Protein AF-A0A424RYV4-F1 (afdb_monomer_lite)

pLDDT: mean 92.07, std 5.44, range [54.31, 96.19]

Radius of gyration: 11.08 Å; chains: 1; bounding box: 26×23×26 Å

Sequence (75 aa):
MSNHKKMVIEIIRKNLKLKRITDLNLKVGSIPIWDSMMQVKIFFELKTKFNKINIKNAANVRSIKDWVELVDRIY

Structure (mmCIF, N/CA/C/O backbone):
data_AF-A0A424RYV4-F1
#
_entry.id   AF-A0A424RYV4-F1
#
loop_
_atom_site.group_PDB
_atom_site.id
_atom_site.type_symbol
_atom_site.label_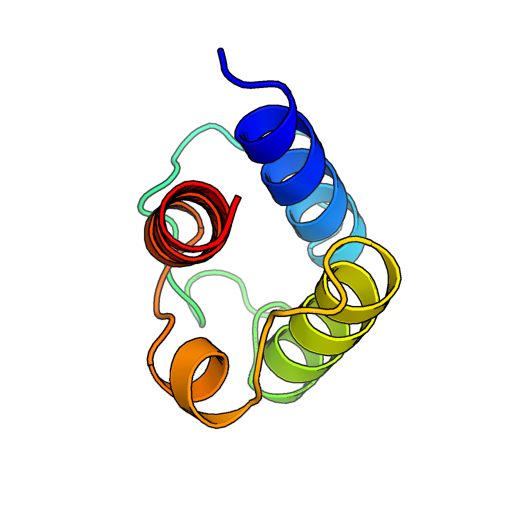atom_id
_atom_site.label_alt_id
_atom_site.label_comp_id
_atom_site.label_asym_id
_atom_site.label_entity_id
_atom_site.label_seq_id
_atom_site.pdbx_PDB_ins_code
_atom_site.Cartn_x
_atom_site.Cartn_y
_atom_site.Cartn_z
_atom_site.occupancy
_atom_site.B_iso_or_equiv
_atom_site.auth_seq_id
_atom_site.auth_comp_id
_atom_site.auth_asym_id
_atom_site.auth_atom_id
_atom_site.pdbx_PDB_model_num
ATOM 1 N N . MET A 1 1 ? -15.877 8.189 -5.476 1.00 54.31 1 MET A N 1
ATOM 2 C CA . MET A 1 1 ? -14.660 7.466 -5.023 1.00 54.31 1 MET A CA 1
ATOM 3 C C . MET A 1 1 ? -14.650 7.491 -3.506 1.00 54.31 1 MET A C 1
ATOM 5 O O . MET A 1 1 ? -14.697 8.598 -2.981 1.00 54.31 1 MET A O 1
ATOM 9 N N . SER A 1 2 ? -14.623 6.332 -2.832 1.00 75.44 2 SER A N 1
ATOM 10 C CA . SER A 1 2 ? -14.514 6.272 -1.364 1.00 75.44 2 SER A CA 1
ATOM 11 C C . SER A 1 2 ? -13.276 7.049 -0.896 1.00 75.44 2 SER A C 1
ATOM 13 O O . SER A 1 2 ? -12.258 7.090 -1.601 1.00 75.44 2 SER A O 1
ATOM 15 N N . ASN A 1 3 ? -13.359 7.706 0.266 1.00 86.62 3 ASN A N 1
ATOM 16 C CA . ASN A 1 3 ? -12.205 8.407 0.843 1.00 86.62 3 ASN A CA 1
ATOM 17 C C . ASN A 1 3 ? -11.034 7.436 1.064 1.00 86.62 3 ASN A C 1
ATOM 19 O O . ASN A 1 3 ? -9.893 7.780 0.759 1.00 86.62 3 ASN A O 1
ATOM 23 N N . HIS A 1 4 ? -11.328 6.197 1.469 1.00 90.56 4 HIS A N 1
ATOM 24 C CA . HIS A 1 4 ? -10.344 5.133 1.678 1.00 90.56 4 HIS A CA 1
ATOM 25 C C . HIS A 1 4 ? -9.533 4.835 0.413 1.00 90.56 4 HIS A C 1
ATOM 27 O O . HIS A 1 4 ? -8.303 4.896 0.444 1.00 90.56 4 HIS A O 1
ATOM 33 N N . LYS A 1 5 ? -10.198 4.640 -0.734 1.00 92.38 5 LYS A N 1
ATOM 34 C CA . LYS A 1 5 ? -9.526 4.407 -2.019 1.00 92.38 5 LYS A CA 1
ATOM 35 C C . LYS A 1 5 ? -8.535 5.515 -2.371 1.00 92.38 5 LYS A C 1
ATOM 37 O O . LYS A 1 5 ? -7.422 5.224 -2.805 1.00 92.38 5 LYS A O 1
ATOM 42 N N . LYS A 1 6 ? -8.926 6.784 -2.202 1.00 93.12 6 LYS A N 1
ATOM 43 C CA . LYS A 1 6 ? -8.040 7.924 -2.498 1.00 93.12 6 LYS A CA 1
ATOM 44 C C . LYS A 1 6 ? -6.794 7.899 -1.611 1.00 93.12 6 LYS A C 1
ATOM 46 O O . LYS A 1 6 ? -5.693 8.062 -2.127 1.00 93.12 6 LYS A O 1
ATOM 51 N N . MET A 1 7 ? -6.965 7.639 -0.314 1.00 94.56 7 MET A N 1
ATOM 52 C CA . MET A 1 7 ? -5.861 7.586 0.651 1.00 94.56 7 MET A CA 1
ATOM 53 C C . MET A 1 7 ? -4.896 6.434 0.360 1.00 94.56 7 MET A C 1
ATOM 55 O O . MET A 1 7 ? -3.685 6.642 0.344 1.00 94.56 7 MET A O 1
ATOM 59 N N . VAL A 1 8 ? -5.418 5.239 0.069 1.00 95.25 8 VAL A N 1
ATOM 60 C CA . VAL A 1 8 ? -4.604 4.067 -0.292 1.00 95.25 8 VAL A CA 1
ATOM 61 C C . VAL A 1 8 ? -3.764 4.351 -1.537 1.00 95.25 8 VAL A C 1
ATOM 63 O O . VAL A 1 8 ? -2.547 4.169 -1.524 1.00 95.25 8 VAL A O 1
ATOM 66 N N . ILE A 1 9 ? -4.399 4.866 -2.595 1.00 95.25 9 ILE A N 1
ATOM 67 C CA . ILE A 1 9 ? -3.714 5.235 -3.840 1.00 95.25 9 ILE A CA 1
ATOM 68 C C . ILE A 1 9 ? -2.633 6.284 -3.572 1.00 95.25 9 ILE A C 1
ATOM 70 O O . ILE A 1 9 ? -1.546 6.195 -4.134 1.00 95.25 9 ILE A O 1
ATOM 74 N N . GLU A 1 10 ? -2.900 7.272 -2.720 1.00 95.81 10 GLU A N 1
ATOM 75 C CA . GLU A 1 10 ? -1.931 8.318 -2.408 1.00 95.81 10 GLU A CA 1
ATOM 76 C C . GLU A 1 10 ? -0.696 7.773 -1.674 1.00 95.81 10 GLU A C 1
ATOM 78 O O . GLU A 1 10 ? 0.427 8.125 -2.042 1.00 95.81 10 GLU A O 1
ATOM 83 N N . ILE A 1 11 ? -0.889 6.896 -0.685 1.00 95.88 11 ILE A N 1
ATOM 84 C CA . ILE A 1 11 ? 0.201 6.254 0.068 1.00 95.88 11 ILE A CA 1
ATOM 85 C C . ILE A 1 11 ? 1.064 5.407 -0.867 1.00 95.88 11 ILE A C 1
ATOM 87 O O . ILE A 1 11 ? 2.288 5.557 -0.893 1.00 95.88 11 ILE A O 1
ATOM 91 N N . ILE A 1 12 ? 0.435 4.572 -1.697 1.00 95.19 12 ILE A N 1
ATOM 92 C CA . ILE A 1 12 ? 1.150 3.734 -2.666 1.00 95.19 12 ILE A CA 1
ATOM 93 C C . ILE A 1 12 ? 1.898 4.610 -3.676 1.00 95.19 12 ILE A C 1
ATOM 95 O O . ILE A 1 12 ? 3.080 4.391 -3.929 1.00 95.19 12 ILE A O 1
ATOM 99 N N . ARG A 1 13 ? 1.258 5.662 -4.203 1.00 95.75 13 ARG A N 1
ATOM 100 C CA . ARG A 1 13 ? 1.874 6.601 -5.152 1.00 95.75 13 ARG A CA 1
ATOM 101 C C . ARG A 1 13 ? 3.142 7.233 -4.581 1.00 95.75 13 ARG A C 1
ATOM 103 O O . ARG A 1 13 ? 4.146 7.310 -5.288 1.00 95.75 13 ARG A O 1
ATOM 110 N N . LYS A 1 14 ? 3.090 7.687 -3.323 1.00 95.88 14 LYS A N 1
ATOM 111 C CA . LYS A 1 14 ? 4.229 8.306 -2.627 1.00 95.88 14 LYS A CA 1
ATOM 112 C C . LYS A 1 14 ? 5.377 7.315 -2.454 1.00 95.88 14 LYS A C 1
ATOM 114 O O . LYS A 1 14 ? 6.513 7.646 -2.782 1.00 95.88 14 LYS A O 1
ATOM 119 N N . ASN A 1 15 ? 5.076 6.098 -2.011 1.00 95.31 15 ASN A N 1
ATOM 120 C CA . ASN A 1 15 ? 6.081 5.061 -1.782 1.00 95.31 15 ASN A CA 1
ATOM 121 C C . ASN A 1 15 ? 6.755 4.589 -3.072 1.00 95.31 15 ASN A C 1
ATOM 123 O O . ASN A 1 15 ? 7.979 4.492 -3.131 1.00 95.31 15 ASN A O 1
ATOM 127 N N . LEU A 1 16 ? 5.971 4.400 -4.133 1.00 94.00 16 LEU A N 1
ATOM 128 C CA . LEU A 1 16 ? 6.469 3.991 -5.447 1.00 94.00 16 LEU A CA 1
ATOM 129 C C . LEU A 1 16 ? 7.055 5.148 -6.268 1.00 94.00 16 LEU A C 1
ATOM 131 O O . LEU A 1 16 ? 7.478 4.936 -7.402 1.00 94.00 16 LEU A O 1
ATOM 135 N N . LYS A 1 17 ? 7.073 6.373 -5.720 1.00 93.62 17 LYS A N 1
ATOM 136 C CA . LYS A 1 17 ? 7.554 7.595 -6.388 1.00 93.62 17 LYS A CA 1
ATOM 137 C C . LYS A 1 17 ? 6.913 7.821 -7.768 1.00 93.62 17 LYS A C 1
ATOM 139 O O . LYS A 1 17 ? 7.542 8.344 -8.686 1.00 93.62 17 LYS A O 1
ATOM 144 N N . LEU A 1 18 ? 5.644 7.443 -7.920 1.00 92.31 18 LEU A N 1
ATOM 145 C CA . LEU A 1 18 ? 4.910 7.580 -9.177 1.00 92.31 18 LEU A CA 1
ATOM 146 C C . LEU A 1 18 ? 4.293 8.976 -9.293 1.00 92.31 18 LEU A C 1
ATOM 148 O O . LEU A 1 18 ? 3.713 9.500 -8.342 1.00 92.31 18 LEU A O 1
ATOM 152 N N . LYS A 1 19 ? 4.328 9.570 -10.492 1.00 91.81 19 LYS A N 1
ATOM 153 C CA . LYS A 1 19 ? 3.608 10.831 -10.751 1.00 91.81 19 LYS A CA 1
ATOM 154 C C . LYS A 1 19 ? 2.096 10.634 -10.614 1.00 91.81 19 LYS A C 1
ATOM 156 O O . LYS A 1 19 ? 1.428 11.415 -9.938 1.00 91.81 19 LYS A O 1
ATOM 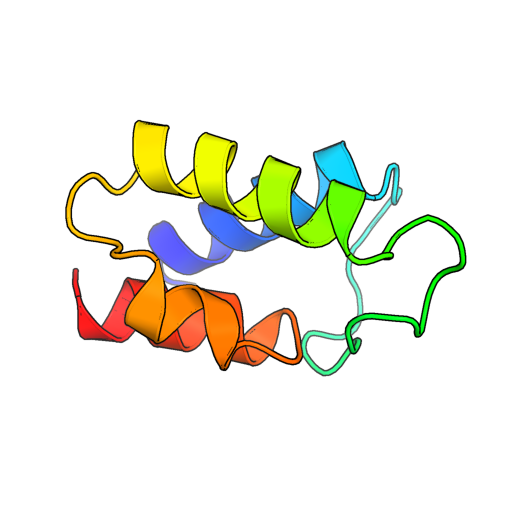161 N N . ARG A 1 20 ? 1.573 9.556 -11.206 1.00 91.75 20 ARG A N 1
ATOM 162 C CA . ARG A 1 20 ? 0.154 9.186 -11.205 1.00 91.75 20 ARG A CA 1
ATOM 163 C C . ARG A 1 20 ? 0.005 7.666 -11.209 1.00 91.75 20 ARG A C 1
ATOM 165 O O . ARG A 1 20 ? 0.812 6.977 -11.821 1.00 91.75 20 ARG A O 1
ATOM 172 N N . ILE A 1 21 ? -1.048 7.174 -10.562 1.00 90.69 21 ILE A N 1
ATOM 173 C CA . ILE A 1 21 ? -1.514 5.793 -10.715 1.00 90.69 21 ILE A CA 1
ATOM 174 C C . ILE A 1 21 ? -2.641 5.805 -11.746 1.00 90.69 21 ILE A C 1
ATOM 176 O O . ILE A 1 21 ? -3.660 6.469 -11.544 1.00 90.69 21 ILE A O 1
ATOM 180 N N . THR A 1 22 ? -2.424 5.132 -12.871 1.00 86.44 22 THR A N 1
ATOM 181 C CA . THR A 1 22 ? -3.389 5.017 -13.976 1.00 86.44 22 THR A CA 1
ATOM 182 C C . THR A 1 22 ? -4.091 3.663 -13.997 1.00 86.44 22 THR A C 1
ATOM 184 O O . THR A 1 22 ? -5.219 3.591 -14.471 1.00 86.44 22 THR A O 1
ATOM 187 N N . 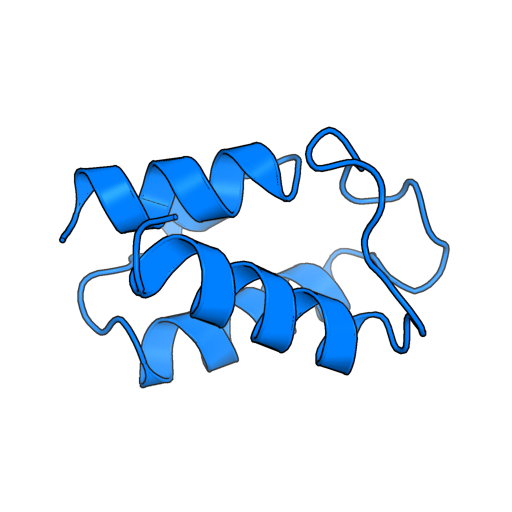ASP A 1 23 ? -3.469 2.625 -13.431 1.00 91.38 23 ASP A N 1
ATOM 188 C CA . ASP A 1 23 ? -4.010 1.268 -13.353 1.00 91.38 23 ASP A CA 1
ATOM 189 C C . ASP A 1 23 ? -3.968 0.744 -11.910 1.00 91.38 23 ASP A C 1
ATOM 191 O O . ASP A 1 23 ? -2.930 0.776 -11.249 1.00 91.38 23 ASP A O 1
ATOM 195 N N . LEU A 1 24 ? -5.110 0.261 -11.414 1.00 92.00 24 LEU A N 1
ATOM 196 C CA . LEU A 1 24 ? -5.220 -0.358 -10.089 1.00 92.00 24 LEU A CA 1
ATOM 197 C C . LEU A 1 24 ? -4.772 -1.822 -10.096 1.00 92.00 24 LEU A C 1
ATOM 199 O O . LEU A 1 24 ? -4.464 -2.372 -9.043 1.00 92.00 24 LEU A O 1
ATOM 203 N N . ASN A 1 25 ? -4.708 -2.455 -11.263 1.00 94.62 25 ASN A N 1
ATOM 204 C CA . ASN A 1 25 ? -4.237 -3.830 -11.397 1.00 94.62 25 ASN A CA 1
ATOM 205 C C . ASN A 1 25 ? -2.709 -3.923 -11.418 1.00 94.62 25 ASN A C 1
ATOM 207 O O . ASN A 1 25 ? -2.175 -5.023 -11.552 1.00 94.62 25 ASN A O 1
ATOM 211 N N . LEU A 1 26 ? -2.007 -2.794 -11.262 1.00 92.31 26 LEU A N 1
ATOM 212 C CA . LEU A 1 26 ? -0.560 -2.756 -11.125 1.00 92.31 26 LEU A CA 1
ATOM 213 C C . LEU A 1 26 ? -0.133 -3.671 -9.975 1.00 92.31 26 LEU A C 1
ATOM 215 O O . LEU A 1 26 ? -0.558 -3.478 -8.830 1.00 92.31 26 LEU A O 1
ATOM 219 N N . LYS A 1 27 ? 0.671 -4.686 -10.304 1.00 93.00 27 LYS A N 1
ATOM 220 C CA . LYS A 1 27 ? 1.039 -5.757 -9.377 1.00 93.00 27 LYS A CA 1
ATOM 221 C C . LYS A 1 27 ? 2.349 -5.460 -8.659 1.00 93.00 27 LYS A C 1
ATOM 223 O O . LYS A 1 27 ? 3.229 -4.808 -9.226 1.00 93.00 27 LYS A O 1
ATOM 228 N N . VAL A 1 28 ? 2.514 -6.027 -7.468 1.00 88.94 28 VAL A N 1
ATOM 229 C CA . VAL A 1 28 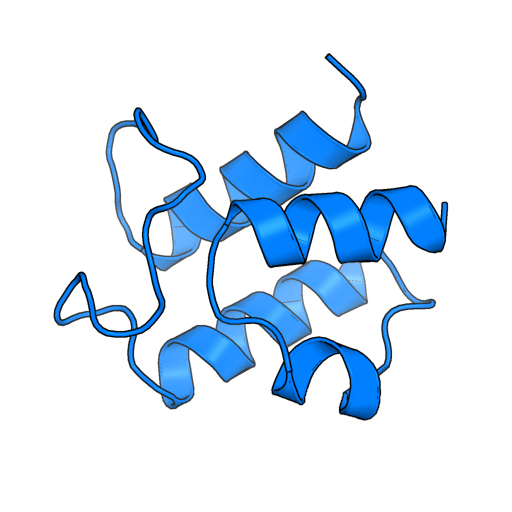? 3.809 -6.099 -6.774 1.00 88.94 28 VAL A CA 1
ATOM 230 C C . VAL A 1 28 ? 4.849 -6.710 -7.724 1.00 88.94 28 VAL A C 1
ATOM 232 O O . VAL A 1 28 ? 4.548 -7.667 -8.436 1.00 88.94 28 VAL A O 1
ATOM 235 N N . GLY A 1 29 ? 6.043 -6.119 -7.795 1.00 89.06 29 GLY A N 1
ATOM 236 C CA . GLY A 1 29 ? 7.103 -6.508 -8.731 1.00 89.06 29 GLY A CA 1
ATOM 237 C C . GLY A 1 29 ? 6.964 -5.966 -10.161 1.00 89.06 29 GLY A C 1
ATOM 238 O O . GLY A 1 29 ? 7.915 -6.063 -10.929 1.00 89.06 29 GLY A O 1
ATOM 239 N N . SER A 1 30 ? 5.837 -5.338 -10.531 1.00 90.31 30 SER A N 1
ATOM 240 C CA . SER A 1 30 ? 5.687 -4.717 -11.869 1.00 90.31 30 SER A CA 1
ATOM 241 C C . SER A 1 30 ? 6.546 -3.463 -12.038 1.00 90.31 30 SER A C 1
ATOM 243 O O . SER A 1 30 ? 6.811 -3.028 -13.154 1.00 90.31 30 SER A O 1
ATOM 245 N N . ILE A 1 31 ? 6.946 -2.852 -10.924 1.00 89.69 31 ILE A N 1
ATOM 246 C CA . ILE A 1 31 ? 7.883 -1.734 -10.889 1.00 89.69 31 ILE A CA 1
ATOM 247 C C . ILE A 1 31 ? 9.100 -2.214 -10.101 1.00 89.69 31 ILE A C 1
ATOM 249 O O . ILE A 1 31 ? 8.897 -2.772 -9.023 1.00 89.69 31 ILE A O 1
ATOM 253 N N . PRO A 1 32 ? 10.340 -1.944 -10.553 1.00 89.00 32 PRO A N 1
ATOM 254 C CA . PRO A 1 32 ? 11.548 -2.373 -9.847 1.00 89.00 32 PRO A CA 1
ATOM 255 C C . PRO A 1 32 ? 11.594 -1.957 -8.372 1.00 89.00 32 PRO A C 1
ATOM 257 O O . PRO A 1 32 ? 12.082 -2.701 -7.535 1.00 89.00 32 PRO A O 1
ATOM 260 N N . ILE A 1 33 ? 11.045 -0.783 -8.042 1.00 92.00 33 ILE A N 1
ATOM 261 C CA . ILE A 1 33 ? 10.995 -0.282 -6.663 1.00 92.00 33 ILE A CA 1
ATOM 262 C C . ILE A 1 33 ? 9.925 -0.973 -5.805 1.00 92.00 33 ILE A C 1
ATOM 264 O O . ILE A 1 33 ? 9.931 -0.819 -4.590 1.00 92.00 33 ILE A O 1
ATOM 268 N N . TRP A 1 34 ? 8.971 -1.682 -6.414 1.00 93.31 34 TRP A N 1
ATOM 269 C CA . TRP A 1 34 ? 7.887 -2.359 -5.707 1.00 93.31 34 TRP A CA 1
ATOM 270 C C . TRP A 1 34 ? 8.265 -3.801 -5.364 1.00 93.31 34 TRP A C 1
ATOM 272 O O . TRP A 1 34 ? 7.615 -4.754 -5.795 1.00 93.31 34 TRP A O 1
ATOM 282 N N . ASP A 1 35 ? 9.329 -3.943 -4.583 1.00 90.56 35 ASP A N 1
ATOM 283 C CA . ASP A 1 35 ? 9.805 -5.215 -4.051 1.00 90.56 35 ASP A CA 1
ATOM 284 C C . ASP A 1 35 ? 9.157 -5.558 -2.693 1.00 90.56 35 ASP A C 1
ATOM 286 O O . ASP A 1 35 ? 8.255 -4.868 -2.200 1.00 90.56 35 ASP A O 1
ATOM 290 N N . SER A 1 36 ? 9.625 -6.641 -2.067 1.00 90.31 36 SER A N 1
ATOM 291 C CA . SER A 1 36 ? 9.159 -7.086 -0.751 1.00 90.31 36 SER A CA 1
ATOM 292 C C . SER A 1 36 ? 9.371 -6.038 0.347 1.00 90.31 36 SER A C 1
ATOM 294 O O . SER A 1 36 ? 8.515 -5.889 1.217 1.00 90.31 36 SER A O 1
ATOM 296 N N . MET A 1 37 ? 10.475 -5.283 0.315 1.00 92.69 37 MET A N 1
ATOM 297 C CA . MET A 1 37 ? 10.758 -4.248 1.314 1.00 92.69 37 MET A CA 1
ATOM 298 C C . MET A 1 37 ? 9.786 -3.076 1.159 1.00 92.69 37 MET A C 1
ATOM 300 O O . MET A 1 37 ? 9.218 -2.586 2.138 1.00 92.69 37 MET A O 1
ATOM 304 N N . MET A 1 38 ? 9.532 -2.657 -0.079 1.00 94.88 38 MET A N 1
ATOM 305 C CA . MET A 1 38 ? 8.560 -1.614 -0.373 1.00 94.88 38 MET A CA 1
ATOM 306 C C . MET A 1 38 ? 7.136 -2.042 -0.014 1.00 94.88 38 MET A C 1
ATOM 308 O O . MET A 1 38 ? 6.375 -1.245 0.534 1.00 94.88 38 MET A O 1
ATOM 312 N N . GLN A 1 39 ? 6.783 -3.309 -0.245 1.00 93.69 39 GLN A N 1
ATOM 313 C CA . GLN A 1 39 ? 5.495 -3.861 0.172 1.00 93.69 39 GLN A CA 1
ATOM 314 C C . GLN A 1 39 ? 5.307 -3.773 1.696 1.00 93.69 39 GLN A C 1
ATOM 316 O O . GLN A 1 39 ? 4.245 -3.361 2.168 1.00 93.69 39 GLN A O 1
ATOM 321 N N . VAL A 1 40 ? 6.349 -4.091 2.471 1.00 94.31 40 VAL A N 1
ATOM 322 C CA . VAL A 1 40 ? 6.352 -3.961 3.939 1.00 94.31 40 VAL A CA 1
ATOM 323 C C . VAL A 1 40 ? 6.237 -2.497 4.371 1.00 94.31 40 VAL A C 1
ATOM 325 O O . VAL A 1 40 ? 5.477 -2.178 5.286 1.00 94.31 40 VAL A O 1
ATOM 328 N N . LYS A 1 41 ? 6.935 -1.583 3.694 1.00 95.31 41 LYS A N 1
ATOM 329 C CA . LYS A 1 41 ? 6.850 -0.147 3.984 1.00 95.31 41 LYS A CA 1
ATOM 330 C C . LYS A 1 41 ? 5.440 0.407 3.751 1.00 95.31 41 LYS A C 1
ATOM 332 O O . LYS A 1 41 ? 4.892 1.073 4.629 1.00 95.31 41 LYS A O 1
ATOM 337 N N . ILE A 1 42 ? 4.833 0.078 2.608 1.00 95.44 42 ILE A N 1
ATOM 338 C CA . ILE A 1 42 ? 3.445 0.441 2.283 1.00 95.44 42 ILE A CA 1
ATOM 339 C C . ILE A 1 42 ? 2.490 -0.102 3.352 1.00 95.44 42 ILE A C 1
ATOM 341 O O . ILE A 1 42 ? 1.611 0.627 3.811 1.00 95.44 42 ILE A O 1
ATOM 345 N N . PHE A 1 43 ? 2.686 -1.350 3.791 1.00 96.06 43 PHE A N 1
ATOM 346 C CA . PHE A 1 43 ? 1.902 -1.936 4.876 1.00 96.06 43 PHE A CA 1
ATOM 347 C C . PHE A 1 43 ? 1.985 -1.110 6.165 1.00 96.06 43 PHE A C 1
ATOM 349 O O . PHE A 1 43 ? 0.944 -0.820 6.752 1.00 96.06 43 PHE A O 1
ATOM 356 N N . PHE A 1 44 ? 3.181 -0.716 6.611 1.00 95.88 44 PHE A N 1
ATOM 357 C CA . PHE A 1 44 ? 3.322 0.067 7.841 1.00 95.88 44 PHE A CA 1
ATOM 358 C C . PHE A 1 44 ? 2.653 1.439 7.733 1.00 95.88 44 PHE A C 1
ATOM 360 O O . PHE A 1 44 ? 1.913 1.818 8.640 1.00 95.88 44 PHE A O 1
ATOM 367 N N . GLU A 1 45 ? 2.831 2.155 6.622 1.00 96.19 45 GLU A N 1
ATOM 368 C CA . GLU A 1 45 ? 2.157 3.442 6.413 1.00 96.19 45 GLU A CA 1
ATOM 369 C C . GLU A 1 45 ? 0.632 3.290 6.395 1.00 96.19 45 GLU A C 1
ATOM 371 O O . GLU A 1 45 ? -0.075 4.032 7.083 1.00 96.19 45 GLU A O 1
ATOM 376 N N . LEU A 1 46 ? 0.108 2.283 5.693 1.00 95.50 46 LEU A N 1
ATOM 377 C CA . LEU A 1 46 ? -1.321 1.981 5.718 1.00 95.50 46 LEU A CA 1
ATOM 378 C C . LEU A 1 46 ? -1.795 1.619 7.124 1.00 95.50 46 LEU A C 1
ATOM 380 O O . LEU A 1 46 ? -2.821 2.135 7.550 1.00 95.50 46 LEU A O 1
ATOM 384 N N . LYS A 1 47 ? -1.039 0.820 7.881 1.00 94.81 47 LYS A N 1
ATOM 385 C CA . LYS A 1 47 ? -1.376 0.444 9.260 1.00 94.81 47 LYS A CA 1
ATOM 386 C C . LYS A 1 47 ? -1.454 1.651 10.196 1.00 94.81 47 LYS A C 1
ATOM 388 O O . LYS A 1 47 ? -2.310 1.668 11.076 1.00 94.81 47 LYS A O 1
ATOM 393 N N . THR A 1 48 ? -0.620 2.677 10.000 1.00 94.56 48 THR A N 1
ATOM 394 C CA . THR A 1 48 ? -0.724 3.917 10.797 1.00 94.56 48 THR A CA 1
ATOM 395 C C . THR A 1 48 ? -2.023 4.682 10.548 1.00 94.56 48 THR A C 1
ATOM 397 O O . THR A 1 48 ? -2.526 5.337 11.457 1.00 94.56 48 THR A O 1
ATOM 400 N N . LYS A 1 49 ? -2.595 4.589 9.340 1.00 93.94 49 LYS A N 1
ATOM 401 C CA . LYS A 1 49 ? -3.876 5.227 8.987 1.00 93.94 49 LYS A CA 1
ATOM 402 C C . LYS A 1 49 ? -5.083 4.332 9.264 1.00 93.94 49 LYS A C 1
ATOM 404 O O . LYS A 1 49 ? -6.135 4.824 9.653 1.00 93.94 49 LYS A O 1
ATOM 409 N N . PHE A 1 50 ? -4.913 3.031 9.080 1.00 94.12 50 PHE A N 1
ATOM 410 C CA . PHE A 1 50 ? -5.935 1.999 9.147 1.00 94.12 50 PHE A CA 1
ATOM 411 C C . PHE A 1 50 ? -5.483 0.926 10.146 1.00 94.12 50 PHE A C 1
ATOM 413 O O . PHE A 1 50 ? -4.991 -0.144 9.781 1.00 94.12 50 PHE A O 1
ATOM 420 N N . ASN A 1 51 ? -5.635 1.228 11.437 1.00 92.88 51 ASN A N 1
ATOM 421 C CA . ASN A 1 51 ? -5.137 0.408 12.546 1.00 92.88 51 ASN A CA 1
ATOM 422 C C . ASN A 1 51 ? -5.667 -1.041 12.583 1.00 92.88 51 ASN A C 1
ATOM 424 O O . ASN A 1 51 ? -5.029 -1.903 13.185 1.00 92.88 51 ASN A O 1
ATOM 428 N N . LYS A 1 52 ? -6.799 -1.327 11.931 1.00 92.81 52 LYS A N 1
ATOM 429 C CA . LYS A 1 52 ? -7.394 -2.670 11.841 1.00 92.81 52 LYS A CA 1
ATOM 430 C C . LYS A 1 52 ? -6.733 -3.570 10.782 1.00 92.81 52 LYS A C 1
ATOM 432 O O . LYS A 1 52 ? -7.029 -4.764 10.741 1.00 92.81 52 LYS A O 1
ATOM 437 N N . ILE A 1 53 ? -5.847 -3.043 9.926 1.00 92.62 53 ILE A N 1
ATOM 438 C CA . ILE A 1 53 ? -5.117 -3.865 8.950 1.00 92.62 53 ILE A CA 1
ATOM 439 C C . ILE A 1 53 ? -4.109 -4.752 9.687 1.00 92.62 53 ILE A C 1
ATOM 441 O O . ILE A 1 53 ? -3.221 -4.276 10.400 1.00 92.62 53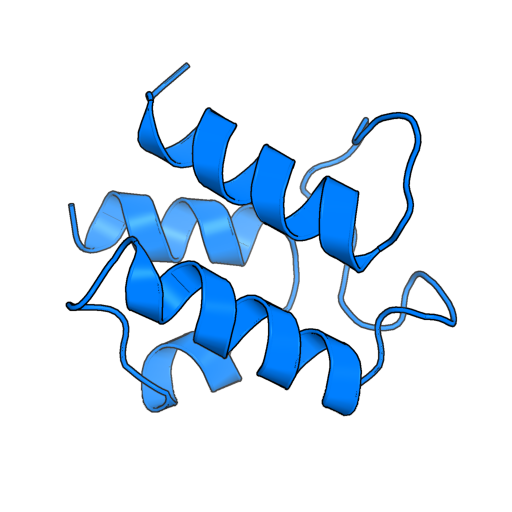 ILE A O 1
ATOM 445 N N . ASN A 1 54 ? -4.213 -6.062 9.468 1.00 91.50 54 ASN A N 1
ATOM 446 C CA . ASN A 1 54 ? -3.272 -7.040 9.999 1.00 91.50 54 ASN A CA 1
ATOM 447 C C . ASN A 1 54 ? -2.289 -7.524 8.916 1.00 91.50 54 ASN A C 1
ATOM 449 O O . ASN A 1 54 ? -2.554 -7.445 7.714 1.00 91.50 54 ASN A O 1
ATOM 453 N N . ILE A 1 55 ? -1.145 -8.049 9.359 1.00 89.75 55 ILE A N 1
ATOM 454 C CA . ILE A 1 55 ? -0.081 -8.505 8.456 1.00 89.75 55 ILE A CA 1
ATOM 455 C C . ILE A 1 55 ? -0.480 -9.750 7.649 1.00 89.75 55 ILE A C 1
ATOM 457 O O . ILE A 1 55 ? -0.053 -9.898 6.509 1.00 89.75 55 ILE A O 1
ATOM 461 N N . LYS A 1 56 ? -1.346 -10.615 8.201 1.00 89.31 56 LYS A N 1
ATOM 462 C CA . LYS A 1 56 ? -1.833 -11.829 7.523 1.00 89.31 56 LYS A CA 1
ATOM 463 C C . LYS A 1 56 ? -2.628 -11.486 6.260 1.00 89.31 56 LYS A C 1
ATOM 465 O O . LYS A 1 56 ? -2.477 -12.142 5.236 1.00 89.31 56 LYS A O 1
ATOM 470 N N . ASN A 1 57 ? -3.438 -10.435 6.319 1.00 87.12 57 ASN A N 1
ATOM 471 C CA . ASN A 1 57 ? -4.219 -9.962 5.186 1.00 87.12 57 ASN A CA 1
ATOM 472 C C . ASN A 1 57 ? -3.322 -9.241 4.169 1.00 87.12 57 ASN A C 1
ATOM 474 O O . ASN A 1 57 ? -3.444 -9.480 2.972 1.00 87.12 57 ASN A O 1
ATOM 478 N N . ALA A 1 58 ? -2.385 -8.414 4.646 1.00 89.44 58 ALA A N 1
ATOM 479 C CA . ALA A 1 58 ? -1.432 -7.691 3.802 1.00 89.44 58 ALA A CA 1
ATOM 480 C C . ALA A 1 58 ? -0.482 -8.617 3.017 1.00 89.44 58 ALA A C 1
ATOM 482 O O . ALA A 1 58 ? -0.107 -8.298 1.892 1.00 89.44 58 ALA A O 1
ATOM 483 N N . ALA A 1 59 ? -0.125 -9.777 3.576 1.00 88.44 59 ALA A N 1
ATOM 484 C CA . ALA A 1 59 ? 0.745 -10.759 2.924 1.00 88.44 59 ALA A CA 1
ATOM 485 C C . ALA A 1 59 ? 0.151 -11.345 1.628 1.00 88.44 59 ALA A C 1
ATOM 487 O O . ALA A 1 59 ? 0.893 -11.806 0.767 1.00 88.44 59 ALA A O 1
ATOM 488 N N . ASN A 1 60 ? -1.176 -11.311 1.473 1.00 89.75 60 ASN A N 1
ATOM 489 C CA . ASN A 1 60 ? -1.868 -11.834 0.292 1.00 89.75 60 ASN A CA 1
ATOM 490 C C . ASN A 1 60 ? -2.129 -10.774 -0.786 1.00 89.75 60 ASN A C 1
ATOM 492 O O . ASN A 1 60 ? -2.658 -11.099 -1.848 1.00 89.75 60 ASN A O 1
ATOM 496 N N . VAL A 1 61 ? -1.775 -9.516 -0.528 1.00 93.69 61 VAL A N 1
ATOM 497 C CA . VAL A 1 61 ? -2.002 -8.404 -1.451 1.00 93.69 61 VAL A CA 1
ATOM 498 C C . VAL A 1 61 ? -1.009 -8.474 -2.605 1.00 93.69 61 VAL A C 1
ATOM 500 O O . VAL A 1 61 ? 0.203 -8.477 -2.389 1.00 93.69 61 VAL A O 1
ATOM 503 N N . ARG A 1 62 ? -1.518 -8.488 -3.841 1.00 93.94 62 ARG A N 1
ATOM 504 C CA . ARG A 1 62 ? -0.701 -8.606 -5.057 1.00 93.94 62 ARG A CA 1
ATOM 505 C C . ARG A 1 62 ? -0.794 -7.391 -5.964 1.00 93.94 62 ARG A C 1
ATOM 507 O O . ARG A 1 62 ? -0.001 -7.299 -6.894 1.00 93.94 62 ARG A O 1
ATOM 514 N N . SER A 1 63 ? -1.717 -6.468 -5.711 1.00 95.69 63 SER A N 1
ATOM 515 C CA . SER A 1 63 ? -1.950 -5.278 -6.530 1.00 95.69 63 SER A CA 1
ATOM 516 C C . SER A 1 63 ? -2.453 -4.082 -5.717 1.00 95.69 63 SER A C 1
ATOM 518 O O . SER A 1 63 ? -2.783 -4.195 -4.536 1.00 95.69 63 SER A O 1
ATOM 520 N N . ILE A 1 64 ? -2.536 -2.912 -6.357 1.00 94.69 64 ILE A N 1
ATOM 521 C CA . ILE A 1 64 ? -3.144 -1.713 -5.751 1.00 94.69 64 ILE A CA 1
ATOM 522 C C . ILE A 1 64 ? -4.627 -1.959 -5.466 1.00 94.69 64 ILE A C 1
ATOM 524 O O . ILE A 1 64 ? -5.140 -1.541 -4.431 1.00 94.69 64 ILE A O 1
ATOM 528 N N . LYS A 1 65 ? -5.317 -2.644 -6.380 1.00 95.62 65 LYS A N 1
ATOM 529 C CA . LYS A 1 65 ? -6.720 -3.023 -6.231 1.00 95.62 65 LYS A CA 1
ATOM 530 C C . LYS A 1 65 ? -6.927 -3.858 -4.970 1.00 95.62 65 LYS A C 1
ATOM 532 O O . LYS A 1 65 ? -7.797 -3.514 -4.179 1.00 95.62 65 LYS A O 1
ATOM 537 N N . ASP A 1 66 ? -6.074 -4.851 -4.735 1.00 95.44 66 ASP A N 1
ATOM 538 C CA . ASP A 1 66 ? -6.144 -5.692 -3.535 1.00 95.44 66 ASP A CA 1
ATOM 539 C C . ASP A 1 66 ? -5.949 -4.869 -2.250 1.00 95.44 66 ASP A C 1
ATOM 541 O O . ASP A 1 66 ? -6.629 -5.108 -1.255 1.00 95.44 66 ASP A O 1
ATOM 545 N N . TRP A 1 67 ? -5.065 -3.860 -2.262 1.00 95.19 67 TRP A N 1
ATOM 546 C CA . TRP A 1 67 ? -4.915 -2.933 -1.133 1.00 95.19 67 TRP A CA 1
ATOM 547 C C . TRP A 1 67 ? -6.193 -2.133 -0.869 1.00 95.19 67 TRP A C 1
ATOM 549 O O . TRP A 1 67 ? -6.596 -1.980 0.282 1.00 95.19 67 TRP A O 1
ATOM 559 N N . VAL A 1 68 ? -6.824 -1.613 -1.924 1.00 95.06 68 VAL A N 1
ATOM 560 C CA . VAL A 1 68 ? -8.072 -0.845 -1.809 1.00 95.06 68 VAL A CA 1
ATOM 561 C C . VAL A 1 68 ? -9.194 -1.732 -1.272 1.00 95.06 68 VAL A C 1
ATOM 563 O O . VAL A 1 68 ? -9.852 -1.355 -0.308 1.00 95.06 68 VAL A O 1
ATOM 566 N N . GLU A 1 69 ? -9.365 -2.926 -1.839 1.00 95.00 69 GLU A N 1
ATOM 567 C CA . GLU A 1 69 ? -10.385 -3.889 -1.413 1.00 95.00 69 GLU A CA 1
ATOM 568 C C . GLU A 1 69 ? -10.167 -4.375 0.020 1.00 95.00 69 GLU A C 1
ATOM 570 O O . GLU A 1 69 ? -11.130 -4.566 0.763 1.00 95.00 69 GLU A O 1
ATOM 575 N N . LEU A 1 70 ? -8.910 -4.552 0.434 1.00 94.38 70 LEU A N 1
ATOM 576 C CA . LEU A 1 70 ? -8.579 -4.906 1.808 1.00 94.38 70 LEU A CA 1
ATOM 577 C C . LEU A 1 70 ? -9.044 -3.827 2.790 1.00 94.38 70 LEU A C 1
ATOM 579 O O . LEU A 1 70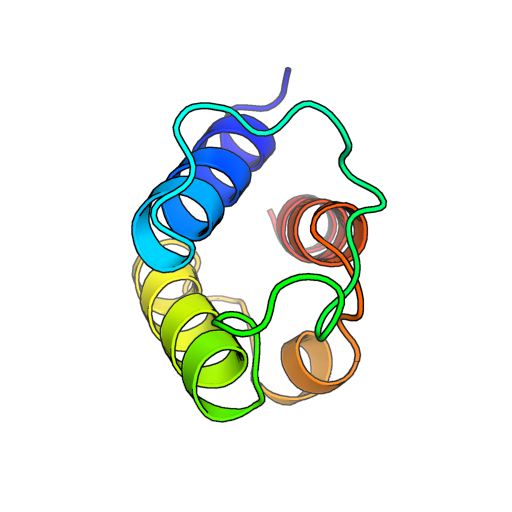 ? -9.617 -4.158 3.825 1.00 94.38 70 LEU A O 1
ATOM 583 N N . VAL A 1 71 ? -8.797 -2.554 2.480 1.00 94.25 71 VAL A N 1
ATOM 584 C CA . VAL A 1 71 ? -9.210 -1.445 3.347 1.00 94.25 71 VAL A CA 1
ATOM 585 C C . VAL A 1 71 ? -10.726 -1.288 3.357 1.00 94.25 71 VAL A C 1
ATOM 587 O O . VAL A 1 71 ? -11.298 -1.249 4.442 1.00 94.25 71 VAL A O 1
ATOM 590 N N . ASP A 1 72 ? -11.367 -1.275 2.186 1.00 92.94 72 ASP A N 1
ATOM 591 C CA . ASP A 1 72 ? -12.826 -1.133 2.058 1.00 92.94 72 ASP A CA 1
ATOM 592 C C . ASP A 1 72 ? -13.587 -2.304 2.725 1.00 92.94 72 ASP A C 1
ATOM 594 O O . ASP A 1 72 ? -14.720 -2.144 3.165 1.00 92.94 72 ASP A O 1
ATOM 598 N N . ARG A 1 73 ? -12.988 -3.501 2.842 1.00 91.19 73 ARG A N 1
ATOM 599 C CA . ARG A 1 73 ? -13.595 -4.628 3.581 1.00 91.19 73 ARG A CA 1
ATOM 600 C C . ARG A 1 73 ? -13.571 -4.426 5.099 1.00 91.19 73 ARG A C 1
ATOM 602 O O . ARG A 1 73 ? -14.376 -5.021 5.810 1.00 91.19 73 ARG A O 1
ATOM 609 N N . ILE A 1 74 ? -12.602 -3.667 5.606 1.00 90.06 74 ILE A N 1
ATOM 610 C CA . ILE A 1 74 ? -12.358 -3.492 7.044 1.00 90.06 74 ILE A CA 1
ATOM 611 C C . ILE A 1 74 ? -13.023 -2.207 7.581 1.00 90.06 74 ILE A C 1
ATOM 613 O O . ILE A 1 74 ? -13.346 -2.152 8.776 1.00 90.06 74 ILE A O 1
ATOM 617 N N . TYR A 1 75 ? -13.215 -1.195 6.726 1.00 88.62 75 TYR A N 1
ATOM 618 C CA . TYR A 1 75 ? -13.752 0.134 7.049 1.00 88.62 75 TYR A CA 1
ATOM 619 C C . TYR A 1 75 ? -14.814 0.583 6.052 1.00 88.62 75 TYR A C 1
ATOM 621 O O . TYR A 1 75 ? -15.855 1.077 6.532 1.00 88.62 75 TYR A O 1
#

Secondary structure (DSSP, 8-state):
--HHHHHHHHHHHHHTT-S----TTPBTTSSTT-SHHHHHHHHHHHHHH-TT--HHHHTT--BHHHHHHHHHHH-

Foldseek 3Di:
DDPLLVVLLVLLCVLLVHPHDPDQQCFQVNRVSRHPVSLVVSQVVVCVVQVPDDPVQSVPGTTNNSSSVSRVVRD